Protein AF-A0A662BRR2-F1 (afdb_monomer_lite)

Radius of gyration: 24.01 Å; chains: 1; bounding box: 54×31×77 Å

Structure (mmCIF, N/CA/C/O backbone):
data_AF-A0A662BRR2-F1
#
_entry.id   AF-A0A662BRR2-F1
#
loop_
_atom_site.group_PDB
_atom_site.id
_atom_site.type_symbol
_atom_site.label_atom_id
_atom_site.label_alt_id
_atom_site.label_comp_id
_atom_site.label_asym_id
_atom_site.label_entity_id
_atom_site.label_seq_id
_atom_site.pdbx_PDB_ins_code
_atom_site.Cartn_x
_atom_site.Cartn_y
_atom_site.Cartn_z
_atom_site.occupancy
_atom_site.B_iso_or_equiv
_atom_site.auth_seq_id
_atom_site.auth_comp_id
_atom_site.auth_asym_id
_atom_site.auth_atom_id
_atom_site.pdbx_PDB_model_num
ATOM 1 N N . ALA A 1 1 ? -15.155 -15.316 33.531 1.00 65.75 1 ALA A N 1
ATOM 2 C CA . ALA A 1 1 ? -16.257 -14.515 34.112 1.00 65.75 1 ALA A CA 1
ATOM 3 C C . ALA A 1 1 ? -16.859 -15.120 35.392 1.00 65.75 1 ALA A C 1
ATOM 5 O O . ALA A 1 1 ? -17.245 -14.354 36.262 1.00 65.75 1 ALA A O 1
ATOM 6 N N . TYR A 1 2 ? -16.897 -16.452 35.557 1.00 77.94 2 TYR A N 1
ATOM 7 C CA . TYR A 1 2 ? -17.562 -17.126 36.691 1.00 77.94 2 TYR A CA 1
ATOM 8 C C . TYR A 1 2 ? -17.131 -16.661 38.097 1.00 77.94 2 TYR A C 1
ATOM 10 O O . TYR A 1 2 ? -17.978 -16.423 38.951 1.00 77.94 2 TYR A O 1
ATOM 18 N N . SER A 1 3 ? -15.832 -16.479 38.348 1.00 88.62 3 SER A N 1
ATOM 19 C CA . SER A 1 3 ? -15.329 -16.102 39.679 1.00 88.62 3 SER A CA 1
ATOM 20 C C . SER A 1 3 ? -15.776 -14.702 40.118 1.00 88.62 3 SER A C 1
ATOM 22 O O . SER A 1 3 ? -16.133 -14.498 41.272 1.00 88.62 3 SER A O 1
ATOM 24 N N . LEU A 1 4 ? -15.810 -13.746 39.186 1.00 82.88 4 LEU A N 1
ATOM 25 C CA . LEU A 1 4 ? -16.239 -12.366 39.442 1.00 82.88 4 LEU A CA 1
ATOM 26 C C . LEU A 1 4 ? -17.752 -12.297 39.707 1.00 82.88 4 LEU A C 1
ATOM 28 O O . LEU A 1 4 ? -18.205 -11.576 40.589 1.00 82.88 4 LEU A O 1
ATOM 32 N N . GLN A 1 5 ? -18.519 -13.121 38.990 1.00 86.50 5 GLN A N 1
ATOM 33 C CA . GLN A 1 5 ? -19.963 -13.265 39.161 1.00 86.50 5 GLN A CA 1
ATOM 34 C C . GLN A 1 5 ? -20.321 -13.866 40.531 1.00 86.50 5 GLN A C 1
ATOM 36 O O . GLN A 1 5 ? -21.280 -13.434 41.164 1.00 86.50 5 GLN A O 1
ATOM 41 N N . MET A 1 6 ? -19.511 -14.810 41.026 1.00 90.81 6 MET A N 1
ATOM 42 C CA . MET A 1 6 ? -19.649 -15.379 42.373 1.00 90.81 6 MET A CA 1
ATOM 43 C C . MET A 1 6 ? -19.334 -14.365 43.479 1.00 90.81 6 MET A C 1
ATOM 45 O O . MET A 1 6 ? -20.022 -14.353 44.495 1.00 90.81 6 MET A O 1
ATOM 49 N N . ILE A 1 7 ? -18.336 -13.498 43.282 1.00 89.62 7 ILE A N 1
ATOM 50 C CA . ILE A 1 7 ? -17.996 -12.423 44.228 1.00 89.62 7 ILE A CA 1
ATOM 51 C C . ILE A 1 7 ? -19.104 -11.364 44.271 1.00 89.62 7 ILE A C 1
ATOM 53 O O . ILE A 1 7 ? -19.544 -11.000 45.357 1.00 89.62 7 ILE A O 1
ATOM 57 N N . ALA A 1 8 ? -19.597 -10.919 43.109 1.00 89.62 8 ALA A N 1
ATOM 58 C CA . ALA A 1 8 ? -20.711 -9.972 43.013 1.00 89.62 8 ALA A CA 1
ATOM 59 C C . ALA A 1 8 ? -21.957 -10.506 43.737 1.00 89.62 8 ALA A C 1
ATOM 61 O O . ALA A 1 8 ? -22.539 -9.824 44.576 1.00 89.62 8 ALA A O 1
ATOM 62 N N . LYS A 1 9 ? -22.277 -11.787 43.516 1.00 90.00 9 LYS A N 1
ATOM 63 C CA . LYS A 1 9 ? -23.368 -12.482 44.206 1.00 90.00 9 LYS A CA 1
ATOM 64 C C . LYS A 1 9 ? -23.147 -12.617 45.719 1.00 90.00 9 LYS A C 1
ATOM 66 O O . LYS A 1 9 ? -24.112 -12.555 46.468 1.00 90.00 9 LYS A O 1
ATOM 71 N N . ALA A 1 10 ? -21.911 -12.819 46.176 1.00 93.69 10 ALA A N 1
ATOM 72 C CA . ALA A 1 10 ? -21.590 -12.929 47.602 1.00 93.69 10 ALA A CA 1
ATOM 73 C C . ALA A 1 10 ? -21.641 -11.579 48.339 1.00 93.69 10 ALA A C 1
ATOM 75 O O . ALA A 1 10 ? -21.892 -11.553 49.541 1.00 93.69 10 ALA A O 1
ATOM 76 N N . LEU A 1 11 ? -21.403 -10.477 47.623 1.00 91.75 11 LEU A N 1
ATOM 77 C CA . LEU A 1 11 ? -21.468 -9.110 48.146 1.00 91.75 11 LEU A CA 1
ATOM 78 C C . LEU A 1 11 ? -22.852 -8.460 47.963 1.00 91.75 11 LEU A C 1
ATOM 80 O O . LEU A 1 11 ? -23.029 -7.324 48.385 1.00 91.75 11 LEU A O 1
ATOM 84 N N . ASP A 1 12 ? -23.804 -9.168 47.344 1.00 88.12 12 ASP A N 1
ATOM 85 C CA . ASP A 1 12 ? -25.119 -8.652 46.928 1.00 88.12 12 ASP A CA 1
ATOM 86 C C . ASP A 1 12 ? -25.024 -7.378 46.063 1.00 88.12 12 ASP A C 1
ATOM 88 O O . ASP A 1 12 ? -25.807 -6.438 46.174 1.00 88.12 12 ASP A O 1
ATOM 92 N N . VAL A 1 13 ? -24.009 -7.334 45.197 1.00 84.75 13 VAL A N 1
ATOM 93 C CA . VAL A 1 13 ? -23.739 -6.217 44.285 1.00 84.75 13 VAL A CA 1
ATOM 94 C C . VAL A 1 13 ? -24.046 -6.657 42.858 1.00 84.75 13 VAL A C 1
ATOM 96 O O . VAL A 1 13 ? -23.718 -7.778 42.462 1.00 84.75 13 VAL A O 1
ATOM 99 N N . ASP A 1 14 ? -24.650 -5.773 42.060 1.00 82.50 14 ASP A N 1
ATOM 100 C CA . ASP A 1 14 ? -24.945 -6.064 40.657 1.00 82.50 14 ASP A CA 1
ATOM 101 C C . ASP A 1 14 ? -23.648 -6.345 39.877 1.00 82.50 14 ASP A C 1
ATOM 103 O O . ASP A 1 14 ? -22.698 -5.560 39.881 1.00 82.50 14 ASP A O 1
ATOM 107 N N . PHE A 1 15 ? -23.607 -7.487 39.189 1.00 77.69 15 PHE A N 1
ATOM 108 C CA . PHE A 1 15 ? -22.489 -7.883 38.338 1.00 77.69 15 PHE A CA 1
ATOM 109 C C . PHE A 1 15 ? -22.216 -6.860 37.223 1.00 77.69 15 PHE A C 1
ATOM 111 O O . PHE A 1 15 ? -21.068 -6.724 36.793 1.00 77.69 15 PHE A O 1
ATOM 118 N N . SER A 1 16 ? -23.239 -6.107 36.802 1.00 73.81 16 SER A N 1
ATOM 119 C CA . SER A 1 16 ? -23.126 -5.006 35.837 1.00 73.81 16 SER A CA 1
ATOM 120 C C . SER A 1 16 ? -22.164 -3.897 36.288 1.00 73.81 16 SER A C 1
ATOM 122 O O . SER A 1 16 ? -21.563 -3.242 35.446 1.00 73.81 16 SER A O 1
ATOM 124 N N . LEU A 1 17 ? -21.922 -3.736 37.596 1.00 69.75 17 LEU A N 1
ATOM 125 C CA . LEU A 1 17 ? -20.941 -2.778 38.128 1.00 69.75 17 LEU A CA 1
ATOM 126 C C . LEU A 1 17 ? -19.488 -3.211 37.893 1.00 69.75 17 LEU A C 1
ATOM 128 O O . LEU A 1 17 ? -18.587 -2.373 37.874 1.00 69.75 17 LEU A O 1
ATOM 132 N N . PHE A 1 18 ? -19.246 -4.514 37.731 1.00 71.94 18 PHE A N 1
ATOM 133 C CA . PHE A 1 18 ? -17.912 -5.077 37.498 1.00 71.94 18 PHE A CA 1
ATOM 134 C C . PHE A 1 18 ? -17.647 -5.375 36.026 1.00 71.94 18 PHE A C 1
ATOM 136 O O . PHE A 1 18 ? -16.495 -5.391 35.588 1.00 71.94 18 PHE A O 1
ATOM 143 N N . VAL A 1 19 ? -18.707 -5.603 35.253 1.00 73.38 19 VAL A N 1
ATOM 144 C CA . VAL A 1 19 ? -18.658 -5.535 33.797 1.00 73.38 19 VAL A CA 1
ATOM 145 C C . VAL A 1 19 ? -18.744 -4.063 33.442 1.00 73.38 19 VAL A C 1
ATOM 147 O O . VAL A 1 19 ? -19.800 -3.573 33.067 1.00 73.38 19 VAL A O 1
ATOM 150 N N . GLY A 1 20 ? -17.631 -3.348 33.629 1.00 60.19 20 GLY A N 1
ATOM 151 C CA . GLY A 1 20 ? -17.520 -1.984 33.141 1.00 60.19 20 GLY A CA 1
ATOM 152 C C . GLY A 1 20 ? -17.959 -1.987 31.685 1.00 60.19 20 GLY A C 1
ATOM 153 O O . GLY A 1 20 ? -17.354 -2.680 30.863 1.00 60.19 20 GLY A O 1
ATOM 154 N N . ASP A 1 21 ? -19.057 -1.292 31.399 1.00 63.47 21 ASP A N 1
ATOM 155 C CA . ASP A 1 21 ? -19.458 -1.018 30.034 1.00 63.47 21 ASP A CA 1
ATOM 156 C C . ASP A 1 21 ? -18.247 -0.305 29.441 1.00 63.47 21 ASP A C 1
ATOM 158 O O . ASP A 1 21 ? -17.922 0.806 29.865 1.00 63.47 21 ASP A O 1
ATOM 162 N N . GLU A 1 22 ? -17.484 -0.981 28.572 1.00 60.84 22 GLU A N 1
ATOM 163 C CA . GLU A 1 22 ? -16.486 -0.290 27.764 1.00 60.84 22 GLU A CA 1
ATOM 164 C C . GLU A 1 22 ? -17.250 0.873 27.155 1.00 60.84 22 GLU A C 1
ATOM 166 O O . GLU A 1 22 ? -18.199 0.646 26.387 1.00 60.84 22 GLU A O 1
ATOM 171 N N . SER A 1 23 ? -16.923 2.085 27.610 1.00 66.62 23 SER A N 1
ATOM 172 C CA . SER A 1 23 ? -17.765 3.235 27.349 1.00 66.62 23 SER A CA 1
ATOM 173 C C . SER A 1 23 ? -17.946 3.331 25.839 1.00 66.62 23 SER A C 1
ATOM 175 O O . SER A 1 23 ? -17.054 2.963 25.065 1.00 66.62 23 SER A O 1
ATOM 177 N N . THR A 1 24 ? -19.108 3.778 25.376 1.00 69.62 24 THR A N 1
ATOM 178 C CA . THR A 1 24 ? -19.336 3.991 23.940 1.00 69.62 24 THR A CA 1
ATOM 179 C C . THR A 1 24 ? -18.194 4.792 23.302 1.00 69.62 24 THR A C 1
ATOM 181 O O . THR A 1 24 ? -17.809 4.503 22.171 1.00 69.62 24 THR A O 1
ATOM 184 N N . GLU A 1 25 ? -17.564 5.693 24.065 1.00 70.69 25 GLU A N 1
ATOM 185 C CA . GLU A 1 25 ? -16.354 6.413 23.665 1.00 70.69 25 GLU A CA 1
ATOM 186 C C . GLU A 1 25 ? -15.122 5.520 23.445 1.00 70.69 25 GLU A C 1
ATOM 188 O O . GLU A 1 25 ? -14.361 5.754 22.508 1.00 70.69 25 GLU A O 1
ATOM 193 N N . ASP A 1 26 ? -14.884 4.511 24.283 1.00 76.56 26 ASP A N 1
ATOM 194 C CA . ASP A 1 26 ? -13.727 3.616 24.161 1.00 76.56 26 ASP A CA 1
ATOM 195 C C . ASP A 1 26 ? -13.862 2.681 22.955 1.00 76.56 26 ASP A C 1
ATOM 197 O O . ASP A 1 26 ? -12.891 2.465 22.220 1.00 76.56 26 ASP A O 1
ATOM 201 N N . LYS A 1 27 ? -15.082 2.205 22.681 1.00 77.75 27 LYS A N 1
ATOM 202 C CA . LYS A 1 27 ? -15.390 1.423 21.472 1.00 77.75 27 LYS A CA 1
ATOM 203 C C . LYS A 1 27 ? -15.218 2.263 20.206 1.00 77.75 27 LYS A C 1
ATOM 205 O O . LYS A 1 27 ? -14.607 1.798 19.243 1.00 77.75 27 LYS A O 1
ATOM 210 N N . GLU A 1 28 ? -15.685 3.511 20.215 1.00 77.62 28 GLU A N 1
ATOM 211 C CA . GLU A 1 28 ? -15.537 4.436 19.086 1.00 77.62 28 GLU A CA 1
ATOM 212 C C . GLU A 1 28 ? -14.068 4.824 18.845 1.00 77.62 28 GLU A C 1
ATOM 214 O O . GLU A 1 28 ? -13.590 4.800 17.706 1.00 77.62 28 GLU A O 1
ATOM 219 N N . LYS A 1 29 ? -13.303 5.096 19.912 1.00 81.50 29 LYS A N 1
ATOM 220 C CA . LYS A 1 29 ? -11.853 5.347 19.833 1.00 81.50 29 LYS A CA 1
ATOM 221 C C . LYS A 1 29 ? -11.110 4.145 19.259 1.00 81.50 29 LYS A C 1
ATOM 223 O O . LYS A 1 29 ? -10.238 4.326 18.407 1.00 81.50 29 LYS A O 1
ATOM 228 N N . LYS A 1 30 ? -11.447 2.926 19.688 1.00 85.00 30 LYS A N 1
ATOM 229 C CA . LYS A 1 30 ? -10.850 1.694 19.157 1.00 85.00 30 LYS A CA 1
ATOM 230 C C . LYS A 1 30 ? -11.160 1.526 17.669 1.00 85.00 30 LYS A C 1
ATOM 232 O O . LYS A 1 30 ? -10.225 1.370 16.891 1.00 85.00 30 LYS A O 1
ATOM 237 N N . ALA A 1 31 ? -12.422 1.666 17.266 1.00 83.25 31 ALA A N 1
ATOM 238 C CA . ALA A 1 31 ? -12.825 1.573 15.862 1.00 83.25 31 ALA A CA 1
ATOM 239 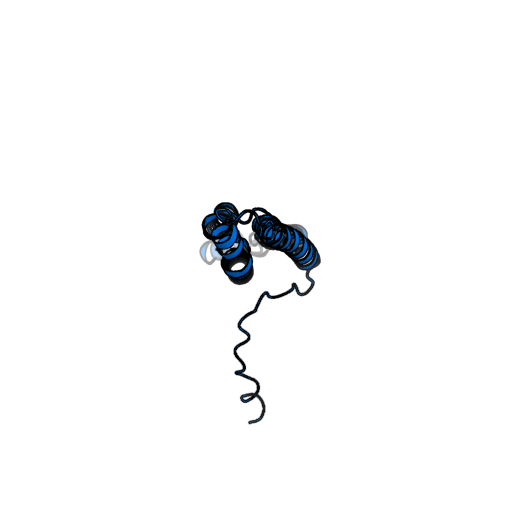C C . ALA A 1 31 ? -12.096 2.605 14.985 1.00 83.25 31 ALA A C 1
ATOM 241 O O . ALA A 1 31 ? -11.545 2.265 13.940 1.00 83.25 31 ALA A O 1
ATOM 242 N N . LYS A 1 32 ? -11.998 3.858 15.445 1.00 86.75 32 LYS A N 1
ATOM 243 C CA . LYS A 1 32 ? -11.254 4.911 14.743 1.00 86.75 32 LYS A CA 1
ATOM 244 C C . LYS A 1 32 ? -9.766 4.580 14.617 1.00 86.75 32 LYS A C 1
ATOM 246 O O . LYS A 1 32 ? -9.182 4.783 13.554 1.00 86.75 32 LYS A O 1
ATOM 251 N N . ASN A 1 33 ? -9.150 4.064 15.678 1.00 88.44 33 ASN A N 1
ATOM 252 C CA . ASN A 1 33 ? -7.748 3.649 15.658 1.00 88.44 33 ASN A CA 1
ATOM 253 C C . ASN A 1 33 ? -7.516 2.487 14.688 1.00 88.44 33 ASN A C 1
ATOM 255 O O . ASN A 1 33 ? -6.538 2.505 13.942 1.00 88.44 33 ASN A O 1
ATOM 259 N N . ASP A 1 34 ? -8.419 1.513 14.659 1.00 91.06 34 ASP A N 1
ATOM 260 C CA . ASP A 1 34 ? -8.366 0.377 13.743 1.00 91.06 34 ASP A CA 1
ATOM 261 C C . ASP A 1 34 ? -8.443 0.857 12.287 1.00 91.06 34 ASP A C 1
ATOM 263 O O . ASP A 1 34 ? -7.568 0.522 11.486 1.00 91.06 34 ASP A O 1
ATOM 267 N N . THR A 1 35 ? -9.377 1.759 11.964 1.00 91.69 35 THR A N 1
ATOM 268 C CA . THR A 1 35 ? -9.467 2.412 10.647 1.00 91.69 35 THR A CA 1
ATOM 269 C C . THR A 1 35 ? -8.181 3.161 10.275 1.00 91.69 35 THR A C 1
ATOM 271 O O . THR A 1 35 ? -7.728 3.084 9.129 1.00 91.69 35 THR A O 1
ATOM 274 N N . LEU A 1 36 ? -7.542 3.851 11.226 1.00 93.31 36 LEU A N 1
ATOM 275 C CA . LEU A 1 36 ? -6.255 4.511 10.988 1.00 93.31 36 LEU A CA 1
ATOM 276 C C . LEU A 1 36 ? -5.145 3.502 10.671 1.00 93.31 36 LEU A C 1
ATOM 278 O O . LEU A 1 36 ? -4.360 3.746 9.757 1.00 93.31 36 LEU A O 1
ATOM 282 N N . PHE A 1 37 ? -5.085 2.360 11.363 1.00 93.56 37 PHE A N 1
ATOM 283 C CA . PHE A 1 37 ? -4.112 1.307 11.053 1.00 93.56 37 PHE A CA 1
ATOM 284 C C . PHE A 1 37 ? -4.368 0.668 9.687 1.00 93.56 37 PHE A C 1
ATOM 286 O O . PHE A 1 37 ? -3.411 0.426 8.950 1.00 93.56 37 PHE A O 1
ATOM 293 N N . LEU A 1 38 ? -5.631 0.456 9.307 1.00 93.38 38 LEU A N 1
ATOM 294 C CA . LEU A 1 38 ? -5.991 -0.003 7.962 1.00 93.38 38 LEU A CA 1
ATOM 295 C C . LEU A 1 38 ? -5.526 0.997 6.893 1.00 93.38 38 LEU A C 1
ATOM 297 O O . LEU A 1 38 ? -4.951 0.597 5.880 1.00 93.38 38 LEU A O 1
ATOM 301 N N . GLY A 1 39 ? -5.719 2.298 7.130 1.00 92.62 39 GLY A N 1
ATOM 302 C CA . GLY A 1 39 ? -5.207 3.362 6.266 1.00 92.62 39 GLY A CA 1
ATOM 303 C C . GLY A 1 39 ? -3.677 3.387 6.205 1.00 92.62 39 GLY A C 1
ATOM 304 O O . GLY A 1 39 ? -3.106 3.512 5.126 1.00 92.62 39 GLY A O 1
ATOM 305 N N . LEU A 1 40 ? -2.999 3.194 7.338 1.00 93.94 40 LEU A N 1
ATOM 306 C CA . LEU A 1 40 ? -1.537 3.187 7.425 1.00 93.94 40 LEU A CA 1
ATOM 307 C C . LEU A 1 40 ? -0.914 2.032 6.628 1.00 93.94 40 LEU A C 1
ATOM 309 O O . LEU A 1 40 ? 0.136 2.209 6.010 1.00 93.94 40 LEU A O 1
ATOM 313 N N . VAL A 1 41 ? -1.571 0.867 6.593 1.00 94.62 41 VAL A N 1
ATOM 314 C CA . VAL A 1 41 ? -1.164 -0.247 5.724 1.00 94.62 41 VAL A CA 1
ATOM 315 C C . VAL A 1 41 ? -1.201 0.181 4.256 1.00 94.62 41 VAL A C 1
ATOM 317 O O . VAL A 1 41 ? -0.226 -0.052 3.548 1.00 94.62 41 VAL A O 1
ATOM 320 N N . HIS A 1 42 ? -2.248 0.873 3.798 1.00 93.31 42 HIS A N 1
ATOM 321 C CA . HIS A 1 42 ? -2.291 1.412 2.429 1.00 93.31 42 HIS A CA 1
ATOM 322 C C . HIS A 1 42 ? -1.210 2.456 2.183 1.00 93.31 42 HIS A C 1
ATOM 324 O O . HIS A 1 42 ? -0.481 2.345 1.199 1.00 93.31 42 HIS A O 1
ATOM 330 N N . LEU A 1 43 ? -1.023 3.385 3.120 1.00 93.56 43 LEU A N 1
ATOM 331 C CA . LEU A 1 43 ? -0.006 4.429 3.021 1.00 93.56 43 LEU A CA 1
ATOM 332 C C . LEU A 1 43 ? 1.407 3.846 2.940 1.00 93.56 43 LEU A C 1
ATOM 334 O O . LEU A 1 43 ? 2.253 4.381 2.229 1.00 93.56 43 LEU A O 1
ATOM 338 N N . SER A 1 44 ? 1.668 2.714 3.601 1.00 92.50 44 SER A N 1
ATOM 339 C CA . SER A 1 44 ? 2.957 2.019 3.503 1.00 92.50 44 SER A CA 1
ATOM 340 C C . SER A 1 44 ? 3.296 1.572 2.074 1.00 92.50 44 SER A C 1
ATOM 342 O O . SER A 1 44 ? 4.473 1.487 1.722 1.00 92.50 44 SER A O 1
ATOM 344 N N . GLY A 1 45 ? 2.281 1.400 1.217 1.00 86.44 45 GLY A N 1
ATOM 345 C CA . GLY A 1 45 ? 2.422 1.172 -0.220 1.00 86.44 45 GLY A CA 1
ATOM 346 C C . GLY A 1 45 ? 3.185 2.281 -0.953 1.00 86.44 45 GLY A C 1
ATOM 347 O O . GLY A 1 45 ? 3.770 2.020 -2.001 1.00 86.44 45 GLY A O 1
ATOM 348 N N . LEU A 1 46 ? 3.240 3.491 -0.380 1.00 88.25 46 LEU A N 1
ATOM 349 C CA . LEU A 1 46 ? 3.962 4.648 -0.919 1.00 88.25 46 LEU A CA 1
ATOM 350 C C . LEU A 1 46 ? 5.453 4.370 -1.099 1.00 88.25 46 LEU A C 1
ATOM 352 O O . LEU A 1 46 ? 6.051 4.783 -2.088 1.00 88.25 46 LEU A O 1
ATOM 356 N N . PHE A 1 47 ? 6.055 3.680 -0.1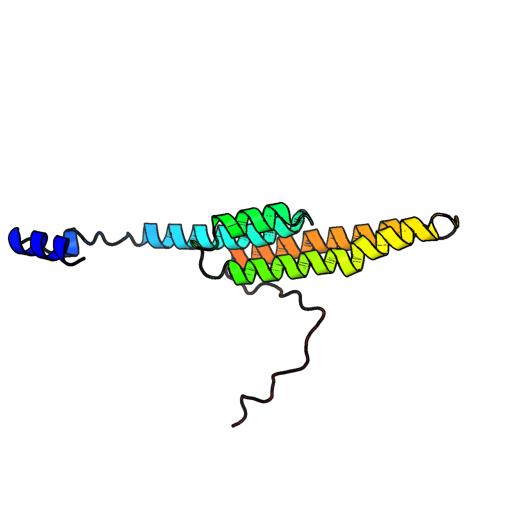33 1.00 80.38 47 PHE A N 1
ATOM 357 C CA . PHE A 1 47 ? 7.502 3.540 -0.086 1.00 80.38 47 PHE A CA 1
ATOM 358 C C . PHE A 1 47 ? 8.036 2.565 -1.135 1.00 80.38 47 PHE A C 1
ATOM 360 O O . PHE A 1 47 ? 9.248 2.436 -1.235 1.00 80.38 47 PHE A O 1
ATOM 367 N N . LEU A 1 48 ? 7.178 1.841 -1.873 1.00 74.88 48 LEU A N 1
ATOM 368 C CA . LEU A 1 48 ? 7.532 0.687 -2.726 1.00 74.88 48 LEU A CA 1
ATOM 369 C C . LEU A 1 48 ? 8.367 -0.400 -2.019 1.00 74.88 48 LEU A C 1
ATOM 371 O O . LEU A 1 48 ? 8.666 -1.439 -2.597 1.00 74.88 48 LEU A O 1
ATOM 375 N N . LEU A 1 49 ? 8.702 -0.195 -0.751 1.00 85.06 49 LEU A N 1
ATOM 376 C CA . LEU A 1 49 ? 9.384 -1.109 0.132 1.00 85.06 49 LEU A CA 1
ATOM 377 C C . LEU A 1 49 ? 8.337 -1.964 0.831 1.00 85.06 49 LEU A C 1
ATOM 379 O O . LEU A 1 49 ? 7.365 -1.457 1.388 1.00 85.06 49 LEU A O 1
ATOM 383 N N . PHE A 1 50 ? 8.589 -3.265 0.875 1.00 89.88 50 PHE A N 1
ATOM 384 C CA . PHE A 1 50 ? 7.719 -4.210 1.567 1.00 89.88 50 PHE A CA 1
ATOM 385 C C . PHE A 1 50 ? 7.837 -4.104 3.097 1.00 89.88 50 PHE A C 1
ATOM 387 O O . PHE A 1 50 ? 6.877 -4.363 3.819 1.00 89.88 50 PHE A O 1
ATOM 394 N N . ILE A 1 51 ? 9.007 -3.696 3.604 1.00 92.81 51 ILE A N 1
ATOM 395 C CA . ILE A 1 51 ? 9.338 -3.659 5.039 1.00 92.81 51 ILE A CA 1
ATOM 396 C C . ILE A 1 51 ? 8.282 -2.925 5.891 1.00 92.81 51 ILE A C 1
ATOM 398 O O . ILE A 1 51 ? 7.780 -3.541 6.834 1.00 92.81 51 ILE A O 1
ATOM 402 N N . PRO A 1 52 ? 7.897 -1.661 5.605 1.00 91.56 52 PRO A N 1
ATOM 403 C CA . PRO A 1 52 ? 6.908 -0.959 6.427 1.00 91.56 52 PRO A CA 1
ATOM 404 C C . PRO A 1 52 ? 5.542 -1.659 6.422 1.00 91.56 52 PRO A C 1
ATOM 406 O O . PRO A 1 52 ? 4.896 -1.751 7.465 1.00 91.56 52 PRO A O 1
ATOM 409 N N . THR A 1 53 ? 5.128 -2.218 5.285 1.00 93.50 53 THR A N 1
ATOM 410 C CA . THR A 1 53 ? 3.869 -2.961 5.140 1.00 93.50 53 THR A CA 1
ATOM 411 C C . THR A 1 53 ? 3.853 -4.217 6.014 1.00 93.50 53 THR A C 1
ATOM 413 O O . THR A 1 53 ? 2.897 -4.447 6.759 1.00 93.50 53 THR A O 1
ATOM 416 N N . PHE A 1 54 ? 4.939 -4.997 5.994 1.00 94.31 54 PHE A N 1
ATOM 417 C CA . PHE A 1 54 ? 5.098 -6.172 6.854 1.00 94.31 54 PHE A CA 1
ATOM 418 C C . PHE A 1 54 ? 5.159 -5.808 8.339 1.00 94.31 54 PHE A C 1
ATOM 420 O O . PHE A 1 54 ? 4.560 -6.508 9.153 1.00 94.31 54 PHE A O 1
ATOM 427 N N . LEU A 1 55 ? 5.837 -4.716 8.703 1.00 94.44 55 LEU A N 1
ATOM 428 C CA . LEU A 1 55 ? 5.962 -4.282 10.096 1.00 94.44 55 LEU A CA 1
ATOM 429 C C . LEU A 1 55 ? 4.600 -3.895 10.695 1.00 94.44 55 LEU A C 1
ATOM 431 O O . LEU A 1 55 ? 4.259 -4.320 11.803 1.00 94.44 55 LEU A O 1
ATOM 435 N N . ILE A 1 56 ? 3.793 -3.132 9.952 1.00 93.56 56 ILE A N 1
ATOM 436 C CA . ILE A 1 56 ? 2.447 -2.741 10.391 1.00 93.56 56 ILE A CA 1
ATOM 437 C C . ILE A 1 56 ? 1.554 -3.978 10.512 1.00 93.56 56 ILE A C 1
ATOM 439 O O . ILE A 1 56 ? 0.912 -4.171 11.543 1.00 93.56 56 ILE A O 1
ATOM 443 N N . TRP A 1 57 ? 1.551 -4.858 9.507 1.00 95.38 57 TRP A N 1
ATOM 444 C CA . TRP A 1 57 ? 0.766 -6.090 9.568 1.00 95.38 57 TRP A CA 1
ATOM 445 C C . TRP A 1 57 ? 1.186 -6.976 10.744 1.00 95.38 57 TRP A C 1
ATOM 447 O O . TRP A 1 57 ? 0.338 -7.370 11.536 1.00 95.38 57 TRP A O 1
ATOM 457 N N . HIS A 1 58 ? 2.481 -7.226 10.940 1.00 94.44 58 HIS A N 1
ATOM 458 C CA . HIS A 1 58 ? 2.966 -8.082 12.024 1.00 94.44 58 HIS A CA 1
ATOM 459 C C . HIS A 1 58 ? 2.569 -7.561 13.414 1.00 94.44 58 HIS A C 1
ATOM 461 O O . HIS A 1 58 ? 2.230 -8.342 14.300 1.00 94.44 58 HIS A O 1
ATOM 467 N N . THR A 1 59 ? 2.583 -6.241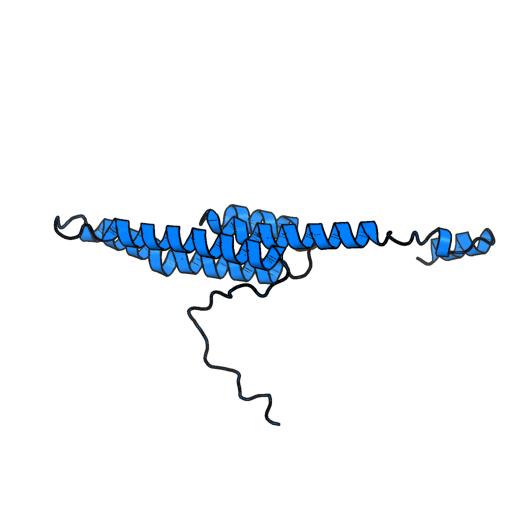 13.617 1.00 94.00 59 THR A N 1
ATOM 468 C CA . THR A 1 59 ? 2.243 -5.622 14.910 1.00 94.00 59 THR A CA 1
ATOM 469 C C . THR A 1 59 ? 0.738 -5.528 15.179 1.00 94.00 59 THR A C 1
ATOM 471 O O . THR A 1 59 ? 0.332 -5.373 16.337 1.00 94.00 59 THR A O 1
ATOM 474 N N . LYS A 1 60 ? -0.097 -5.606 14.135 1.00 93.56 60 LYS A N 1
ATOM 475 C CA . LYS A 1 60 ? -1.545 -5.351 14.212 1.00 93.56 60 LYS A CA 1
ATOM 476 C C . LYS A 1 60 ? -2.431 -6.502 13.733 1.00 93.56 60 LYS A C 1
ATOM 478 O O . LYS A 1 60 ? -3.638 -6.421 13.938 1.00 93.56 60 LYS A O 1
ATOM 483 N N . LYS A 1 61 ? -1.860 -7.581 13.187 1.00 90.06 61 LYS A N 1
ATOM 484 C CA . LYS A 1 61 ? -2.575 -8.749 12.634 1.00 90.06 61 LYS A CA 1
ATOM 485 C C . LYS A 1 61 ? -3.615 -9.364 13.575 1.00 90.06 61 LYS A C 1
ATOM 487 O O . LYS A 1 61 ? -4.652 -9.797 13.096 1.00 90.06 61 LYS A O 1
ATOM 492 N N . ASP A 1 62 ? -3.347 -9.364 14.881 1.00 92.19 62 ASP A N 1
ATOM 493 C CA . ASP A 1 62 ? -4.219 -9.977 15.894 1.00 92.19 62 ASP A CA 1
ATOM 494 C C . ASP A 1 62 ? -5.119 -8.941 16.596 1.00 92.19 62 ASP A C 1
ATOM 496 O O . ASP A 1 62 ? -5.911 -9.291 17.465 1.00 92.19 62 ASP A O 1
ATOM 500 N N . LYS A 1 63 ? -4.958 -7.649 16.272 1.00 89.19 63 LYS A N 1
ATOM 501 C CA . LYS A 1 63 ? -5.603 -6.523 16.973 1.00 89.19 63 LYS A CA 1
ATOM 502 C C . LYS A 1 63 ? -6.629 -5.789 16.118 1.00 89.19 63 LYS A C 1
ATOM 504 O O . LYS A 1 63 ? -7.578 -5.256 16.674 1.00 89.19 63 LYS A O 1
ATOM 509 N N . VAL A 1 64 ? -6.405 -5.740 14.806 1.00 90.88 64 VAL A N 1
ATOM 510 C CA . VAL A 1 64 ? -7.221 -4.989 13.849 1.00 90.88 64 VAL A CA 1
ATOM 511 C C . VAL A 1 64 ? -7.923 -5.980 12.932 1.00 90.88 64 VAL A C 1
ATOM 513 O O . VAL A 1 64 ? -7.273 -6.719 12.189 1.00 90.88 64 VAL A O 1
ATOM 516 N N . GLU A 1 65 ? -9.248 -5.997 12.976 1.00 89.50 65 GLU A N 1
ATOM 517 C CA . GLU A 1 65 ? -10.052 -6.847 12.102 1.00 89.50 65 GLU A CA 1
ATOM 518 C C . GLU A 1 65 ? -9.878 -6.441 10.627 1.00 89.50 65 GLU A C 1
ATOM 520 O O . GLU A 1 65 ? -9.703 -5.269 10.299 1.00 89.50 65 GLU A O 1
ATOM 525 N N . GLY A 1 66 ? -9.850 -7.418 9.716 1.00 87.62 66 GLY A N 1
ATOM 526 C CA . GLY A 1 66 ? -9.719 -7.163 8.274 1.00 87.62 66 GLY A CA 1
ATOM 527 C C . GLY A 1 66 ? -8.334 -6.693 7.802 1.00 87.62 66 GLY A C 1
ATOM 528 O O . GLY A 1 66 ? -8.090 -6.621 6.597 1.00 87.62 66 GLY A O 1
ATOM 529 N N . ILE A 1 67 ? -7.369 -6.450 8.700 1.00 92.88 67 ILE A N 1
ATOM 530 C CA . ILE A 1 67 ? -6.033 -5.955 8.316 1.00 92.88 67 ILE A CA 1
ATOM 531 C C . ILE A 1 67 ? -5.286 -6.899 7.371 1.00 92.88 67 ILE A C 1
ATOM 533 O O . ILE A 1 67 ? -4.489 -6.454 6.547 1.00 92.88 67 ILE A O 1
ATOM 537 N N . ARG A 1 68 ? -5.556 -8.207 7.453 1.00 93.62 68 ARG A N 1
ATOM 538 C CA . ARG A 1 68 ? -4.970 -9.212 6.560 1.00 93.62 68 ARG A CA 1
ATOM 539 C C . ARG A 1 68 ? -5.365 -8.982 5.101 1.00 93.62 68 ARG A C 1
ATOM 541 O O . ARG A 1 68 ? -4.521 -9.146 4.223 1.00 93.62 68 ARG A O 1
ATOM 548 N N . ASP A 1 69 ? -6.606 -8.587 4.841 1.00 92.25 69 ASP A N 1
ATOM 549 C CA . ASP A 1 69 ? -7.091 -8.352 3.480 1.00 92.25 69 ASP A CA 1
ATOM 550 C C . ASP A 1 69 ? -6.476 -7.083 2.893 1.00 92.25 69 ASP A C 1
ATOM 552 O O . ASP A 1 69 ? -5.967 -7.105 1.771 1.00 92.25 69 ASP A O 1
ATOM 556 N N . HIS A 1 70 ? -6.410 -6.016 3.694 1.00 93.44 70 HIS A N 1
ATOM 557 C CA . HIS A 1 70 ? -5.722 -4.778 3.326 1.00 93.44 70 HIS A CA 1
ATOM 558 C C . HIS A 1 70 ? -4.232 -5.023 3.060 1.00 93.44 70 HIS A C 1
ATOM 560 O O . HIS A 1 70 ? -3.700 -4.573 2.047 1.00 93.44 70 HIS A O 1
ATOM 566 N N . PHE A 1 71 ? -3.566 -5.791 3.924 1.00 94.50 71 PHE A N 1
ATOM 567 C CA . PHE A 1 71 ? -2.169 -6.183 3.753 1.00 94.50 71 PHE A CA 1
ATOM 568 C C . PHE A 1 71 ? -1.944 -6.943 2.441 1.00 94.50 71 PHE A C 1
ATOM 570 O O . PHE A 1 71 ? -1.098 -6.550 1.638 1.00 94.50 71 PHE A O 1
ATOM 577 N N . ASN A 1 72 ? -2.724 -8.000 2.191 1.00 92.44 72 ASN A N 1
ATOM 578 C CA . ASN A 1 72 ? -2.602 -8.805 0.976 1.00 92.44 72 ASN A CA 1
ATOM 579 C C . ASN A 1 72 ? -2.765 -7.954 -0.287 1.00 92.44 72 ASN A C 1
ATOM 581 O O . ASN A 1 72 ? -2.094 -8.187 -1.292 1.00 92.44 72 ASN A O 1
ATOM 585 N N . GLU A 1 73 ? -3.656 -6.970 -0.246 1.00 92.00 73 GLU A N 1
ATOM 586 C CA . GLU A 1 73 ? -3.890 -6.079 -1.369 1.00 92.00 73 GLU A CA 1
ATOM 587 C C . GLU A 1 73 ? -2.732 -5.113 -1.615 1.00 92.00 73 GLU A C 1
ATOM 589 O O . GLU A 1 73 ? -2.293 -4.974 -2.758 1.00 92.00 73 GLU A O 1
ATOM 594 N N . VAL A 1 74 ? -2.186 -4.505 -0.560 1.00 93.06 74 VAL A N 1
ATOM 595 C CA . VAL A 1 74 ? -1.018 -3.620 -0.676 1.00 93.06 74 VAL A CA 1
ATOM 596 C C . VAL A 1 74 ? 0.194 -4.388 -1.195 1.00 93.06 74 VAL A C 1
ATOM 598 O O . VAL A 1 74 ? 0.885 -3.894 -2.084 1.00 93.06 74 VAL A O 1
ATOM 601 N N . ILE A 1 75 ? 0.410 -5.624 -0.736 1.00 94.00 75 ILE A N 1
ATOM 602 C CA . ILE A 1 75 ? 1.485 -6.485 -1.247 1.00 94.00 75 ILE A CA 1
ATOM 603 C C . ILE A 1 75 ? 1.289 -6.791 -2.734 1.00 94.00 75 ILE A C 1
ATOM 605 O O . ILE A 1 75 ? 2.235 -6.669 -3.511 1.00 94.00 75 ILE A O 1
ATOM 609 N N . ARG A 1 76 ? 0.073 -7.152 -3.166 1.00 91.44 76 ARG A N 1
ATOM 610 C CA . ARG A 1 76 ? -0.224 -7.378 -4.593 1.00 91.44 76 ARG A CA 1
ATOM 611 C C . ARG A 1 76 ? 0.033 -6.125 -5.419 1.00 91.44 76 ARG A C 1
ATOM 613 O O . ARG A 1 76 ? 0.626 -6.219 -6.492 1.00 91.44 76 ARG A O 1
ATOM 620 N N . PHE A 1 77 ? -0.374 -4.962 -4.922 1.00 91.31 77 PHE A N 1
ATOM 621 C CA . PHE A 1 77 ? -0.123 -3.686 -5.578 1.00 91.31 77 PHE A CA 1
ATOM 622 C C . PHE A 1 77 ? 1.378 -3.400 -5.712 1.00 91.31 77 PHE A C 1
ATOM 624 O O . PHE A 1 77 ? 1.853 -3.195 -6.827 1.00 91.31 77 PHE A O 1
ATOM 631 N N . GLN A 1 78 ? 2.136 -3.474 -4.613 1.00 92.81 78 GLN A N 1
ATOM 632 C CA . GLN A 1 78 ? 3.589 -3.280 -4.607 1.00 92.81 78 GLN A CA 1
ATOM 633 C C . GLN A 1 78 ? 4.284 -4.252 -5.568 1.00 92.81 78 GLN A C 1
ATOM 635 O O . GLN A 1 78 ? 5.051 -3.815 -6.422 1.00 92.81 78 GLN A O 1
ATOM 640 N N . LEU A 1 79 ? 3.967 -5.550 -5.497 1.00 92.81 79 LEU A N 1
ATOM 641 C CA . LEU A 1 79 ? 4.497 -6.561 -6.419 1.00 92.81 79 LEU A CA 1
ATOM 642 C C . LEU A 1 79 ? 4.183 -6.221 -7.871 1.00 92.81 79 LEU A C 1
ATOM 644 O O . LEU A 1 79 ? 5.033 -6.397 -8.737 1.00 92.81 79 LEU A O 1
ATOM 648 N N . THR A 1 80 ? 2.988 -5.706 -8.148 1.00 91.31 80 THR A N 1
ATOM 649 C CA . THR A 1 80 ? 2.627 -5.350 -9.515 1.00 91.31 80 THR A CA 1
ATOM 650 C C . THR A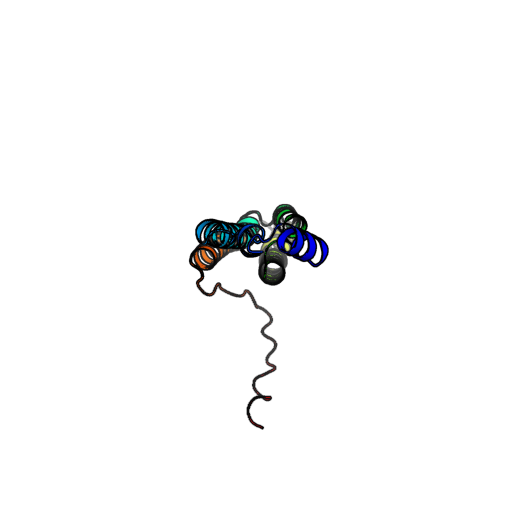 1 80 ? 3.411 -4.143 -10.011 1.00 91.31 80 THR A C 1
ATOM 652 O O . THR A 1 80 ? 3.899 -4.173 -11.138 1.00 91.31 80 THR A O 1
ATOM 655 N N . ILE A 1 81 ? 3.605 -3.112 -9.181 1.00 91.38 81 ILE A N 1
ATOM 656 C CA . ILE A 1 81 ? 4.457 -1.978 -9.558 1.00 91.38 81 ILE A CA 1
ATOM 657 C C . ILE A 1 81 ? 5.894 -2.448 -9.820 1.00 91.38 81 ILE A C 1
ATOM 659 O O . ILE A 1 81 ? 6.488 -2.074 -10.832 1.00 91.38 81 ILE A O 1
ATOM 663 N N . TRP A 1 82 ? 6.424 -3.334 -8.975 1.00 92.94 82 TRP A N 1
ATOM 664 C CA . TRP A 1 82 ? 7.748 -3.922 -9.170 1.00 92.94 82 TRP A CA 1
ATOM 665 C C . TRP A 1 82 ? 7.860 -4.720 -10.471 1.00 92.94 82 TRP A C 1
ATOM 667 O O . TRP A 1 82 ? 8.763 -4.464 -11.264 1.00 92.94 82 TRP A O 1
ATOM 677 N N . LEU A 1 83 ? 6.945 -5.660 -10.712 1.00 92.88 83 LEU A N 1
ATOM 678 C CA . LEU A 1 83 ? 7.009 -6.575 -11.853 1.00 92.88 83 LEU A CA 1
ATOM 679 C C . LEU A 1 83 ? 6.689 -5.900 -13.191 1.00 92.88 83 LEU A C 1
ATOM 681 O O . LEU A 1 83 ? 7.260 -6.287 -14.205 1.00 92.88 83 LEU A O 1
ATOM 685 N N . VAL A 1 84 ? 5.783 -4.920 -13.211 1.00 91.50 84 VAL A N 1
ATOM 686 C CA . VAL A 1 84 ? 5.313 -4.284 -14.455 1.00 91.50 84 VAL A CA 1
ATOM 687 C C . VAL A 1 84 ? 6.118 -3.036 -14.798 1.00 91.50 84 VAL A C 1
ATOM 689 O O . VAL A 1 84 ? 6.353 -2.781 -15.977 1.00 91.50 84 VAL A O 1
ATOM 692 N N . PHE A 1 85 ? 6.558 -2.265 -13.799 1.00 91.38 85 PHE A N 1
ATOM 693 C CA . PHE A 1 85 ? 7.218 -0.983 -14.045 1.00 91.38 85 PHE A CA 1
ATOM 694 C C . PHE A 1 85 ? 8.695 -0.981 -13.654 1.00 91.38 85 PHE A C 1
ATOM 696 O O . PHE A 1 85 ? 9.554 -0.675 -14.479 1.00 91.38 85 PHE A O 1
ATOM 703 N N . ILE A 1 86 ? 9.018 -1.337 -12.410 1.00 91.31 86 ILE A N 1
ATOM 704 C CA . ILE A 1 86 ? 10.376 -1.126 -11.890 1.00 91.31 86 ILE A CA 1
ATOM 705 C C . ILE A 1 86 ? 11.382 -2.101 -12.513 1.00 91.31 86 ILE A C 1
ATOM 707 O O . ILE A 1 86 ? 12.391 -1.658 -13.057 1.00 91.31 86 ILE A O 1
ATOM 711 N N . LEU A 1 87 ? 11.115 -3.413 -12.489 1.00 92.50 87 LEU A N 1
ATOM 712 C CA . LEU A 1 87 ? 12.034 -4.415 -13.043 1.00 92.50 87 LEU A CA 1
ATOM 713 C C . LEU A 1 87 ? 12.184 -4.307 -14.568 1.00 92.50 87 LEU A C 1
ATOM 715 O O . LEU A 1 87 ? 13.326 -4.314 -15.029 1.00 92.50 87 LEU A O 1
ATOM 719 N N . PRO A 1 88 ? 11.110 -4.147 -15.370 1.00 90.19 88 PRO A N 1
ATOM 720 C CA . PRO A 1 88 ? 11.261 -3.945 -16.809 1.00 90.19 88 PRO A CA 1
ATOM 721 C C . PRO A 1 88 ? 11.968 -2.631 -17.138 1.00 90.19 88 PRO A C 1
ATOM 723 O O . PRO A 1 88 ? 12.821 -2.611 -18.018 1.00 90.19 88 PRO A O 1
ATOM 726 N N . GLY A 1 89 ? 11.677 -1.548 -16.407 1.00 88.88 89 GLY A N 1
ATOM 727 C C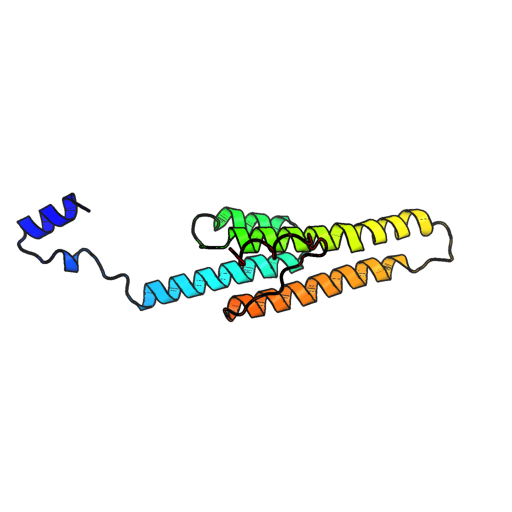A . GLY A 1 89 ? 12.366 -0.268 -16.574 1.00 88.88 89 GLY A CA 1
ATOM 728 C C . GLY A 1 89 ? 13.866 -0.373 -16.291 1.00 88.88 89 GLY A C 1
ATOM 729 O O . GLY A 1 89 ? 14.674 0.117 -17.079 1.00 88.88 89 GLY A O 1
ATOM 730 N N . LEU A 1 90 ? 14.248 -1.081 -15.222 1.00 89.31 90 LEU A N 1
ATOM 731 C CA . LEU A 1 90 ? 15.645 -1.384 -14.894 1.00 89.31 90 LEU A CA 1
ATOM 732 C C . LEU A 1 90 ? 16.308 -2.281 -15.942 1.00 89.31 90 LEU A C 1
ATOM 734 O O . LEU A 1 90 ? 17.443 -2.020 -16.325 1.00 89.31 90 LEU A O 1
ATOM 738 N N . ALA A 1 91 ? 15.614 -3.310 -16.432 1.00 88.56 91 ALA A N 1
ATOM 739 C CA . ALA A 1 91 ? 16.134 -4.195 -17.469 1.00 88.56 91 ALA A CA 1
ATOM 740 C C . ALA A 1 91 ? 16.362 -3.437 -18.784 1.00 88.56 91 ALA A C 1
ATOM 742 O O . ALA A 1 91 ? 17.436 -3.534 -19.369 1.00 88.56 91 ALA A O 1
ATOM 743 N N . VAL A 1 92 ? 15.393 -2.626 -19.220 1.00 85.81 92 VAL A N 1
ATOM 744 C CA . VAL A 1 92 ? 15.533 -1.753 -20.394 1.00 85.81 92 VAL A CA 1
ATOM 745 C C . VAL A 1 92 ? 16.698 -0.791 -20.192 1.00 85.81 92 VAL A C 1
ATOM 747 O O . VAL A 1 92 ? 17.522 -0.656 -21.088 1.00 85.81 92 VAL A O 1
ATOM 750 N N . HIS A 1 93 ? 16.824 -0.175 -19.014 1.00 83.50 93 HIS A N 1
ATOM 751 C CA . HIS A 1 93 ? 17.968 0.682 -18.716 1.00 83.50 93 HIS A CA 1
ATOM 752 C C . HIS A 1 93 ? 19.288 -0.083 -18.851 1.00 83.50 93 HIS A C 1
ATOM 754 O O . HIS A 1 93 ? 20.152 0.321 -19.614 1.00 83.50 93 HIS A O 1
ATOM 760 N N . TYR A 1 94 ? 19.433 -1.217 -18.172 1.00 83.81 94 TYR A N 1
ATOM 761 C CA . TYR A 1 94 ? 20.684 -1.968 -18.133 1.00 83.81 94 TYR A CA 1
ATOM 762 C C . TYR A 1 94 ? 21.080 -2.555 -19.498 1.00 83.81 94 TYR A C 1
ATOM 764 O O . TYR A 1 94 ? 22.224 -2.410 -19.919 1.00 83.81 94 TYR A O 1
ATOM 772 N N . PHE A 1 95 ? 20.142 -3.187 -20.212 1.00 83.50 95 PHE A N 1
ATOM 773 C CA . PHE A 1 95 ? 20.428 -3.866 -21.479 1.00 83.50 95 PHE A CA 1
ATOM 774 C C . PHE A 1 95 ? 20.469 -2.918 -22.684 1.00 83.50 95 PHE A C 1
ATOM 776 O O . PHE A 1 95 ? 21.255 -3.143 -23.602 1.00 83.50 95 PHE A O 1
ATOM 783 N N . LEU A 1 96 ? 19.635 -1.870 -22.713 1.00 74.44 96 LEU A N 1
ATOM 784 C CA . LEU A 1 96 ? 19.492 -0.997 -23.886 1.00 74.44 96 LEU A CA 1
ATOM 785 C C . LEU A 1 96 ? 20.235 0.337 -23.751 1.00 74.44 96 LEU A C 1
ATOM 787 O O . LEU A 1 96 ? 20.482 0.961 -24.779 1.00 74.44 96 LEU A O 1
ATOM 791 N N . SER A 1 97 ? 20.683 0.744 -22.553 1.00 63.84 97 SER A N 1
ATOM 792 C CA . SER A 1 97 ? 21.535 1.940 -22.380 1.00 63.84 97 SER A CA 1
ATOM 793 C C . SER A 1 97 ? 22.890 1.826 -23.086 1.00 63.84 97 SER A C 1
ATOM 795 O O . SER A 1 97 ? 23.565 2.839 -23.257 1.00 63.84 97 SER A O 1
ATOM 797 N N . MET A 1 98 ? 23.298 0.627 -23.512 1.00 60.16 98 MET A N 1
ATOM 798 C CA . MET A 1 98 ? 24.509 0.435 -24.315 1.00 60.16 98 MET A CA 1
ATOM 799 C C . MET A 1 98 ? 24.341 0.945 -25.760 1.00 60.16 98 MET A C 1
ATOM 801 O O . MET A 1 98 ? 25.326 1.280 -26.412 1.00 60.16 98 MET A O 1
ATOM 805 N N . ASN A 1 99 ? 23.098 1.077 -26.240 1.00 61.00 99 ASN A N 1
ATOM 806 C CA . ASN A 1 99 ? 22.759 1.738 -27.495 1.00 61.00 99 ASN A CA 1
ATOM 807 C C . ASN A 1 99 ? 22.199 3.134 -27.180 1.00 61.00 99 ASN A C 1
ATOM 809 O O . ASN A 1 99 ? 21.080 3.261 -26.690 1.00 61.00 99 ASN A O 1
ATOM 813 N N . TYR A 1 100 ? 22.959 4.185 -27.510 1.00 58.03 100 TYR A N 1
ATOM 814 C CA . TYR A 1 100 ? 22.693 5.623 -27.276 1.00 58.03 100 TYR A CA 1
ATOM 815 C C . TYR A 1 100 ? 21.297 6.160 -27.684 1.00 58.03 100 TYR A C 1
ATOM 817 O O . TYR A 1 100 ? 21.003 7.336 -27.484 1.00 58.03 100 TYR A O 1
ATOM 825 N N . PHE A 1 101 ? 20.439 5.334 -28.282 1.00 57.78 101 PHE A N 1
ATOM 826 C CA . PHE A 1 101 ? 19.183 5.729 -28.911 1.00 57.78 101 PHE A CA 1
ATOM 827 C C . PHE A 1 101 ? 17.948 5.619 -27.996 1.00 57.78 101 PHE A C 1
ATOM 829 O O . PHE A 1 101 ? 16.919 6.218 -28.299 1.00 57.78 101 PHE A O 1
ATOM 836 N N . ILE A 1 102 ? 18.006 4.885 -26.875 1.00 60.78 102 ILE A N 1
ATOM 837 C CA . ILE A 1 102 ? 16.813 4.580 -26.060 1.00 60.78 102 ILE A CA 1
ATOM 838 C C . ILE A 1 102 ? 16.933 5.190 -24.656 1.00 60.78 102 ILE A C 1
ATOM 840 O O . ILE A 1 102 ? 17.190 4.510 -23.669 1.00 60.78 102 ILE A O 1
ATOM 844 N N . ASN A 1 103 ? 16.637 6.488 -24.546 1.00 64.81 103 ASN A N 1
ATOM 845 C CA . ASN A 1 103 ? 16.436 7.180 -23.260 1.00 64.81 103 ASN A CA 1
ATOM 846 C C . ASN A 1 103 ? 15.048 6.912 -22.640 1.00 64.81 103 ASN A C 1
ATOM 848 O O . ASN A 1 103 ? 14.572 7.671 -21.801 1.00 64.81 103 ASN A O 1
ATOM 852 N N . MET A 1 104 ? 14.363 5.841 -23.053 1.00 65.19 104 MET A N 1
ATOM 853 C CA . MET A 1 104 ? 12.983 5.565 -22.639 1.00 65.19 104 MET A CA 1
ATOM 854 C C . MET A 1 104 ? 12.883 4.944 -21.230 1.00 65.19 104 MET A C 1
ATOM 856 O O . MET A 1 104 ? 11.844 5.023 -20.577 1.00 65.19 104 MET A O 1
ATOM 860 N N . ALA A 1 105 ? 13.980 4.359 -20.739 1.00 66.56 105 ALA A N 1
ATOM 861 C CA . ALA A 1 105 ? 14.053 3.652 -19.462 1.00 66.56 105 ALA A CA 1
ATOM 862 C C . ALA A 1 105 ? 13.650 4.467 -18.207 1.00 66.56 105 ALA A C 1
ATOM 864 O O . ALA A 1 105 ? 12.848 3.956 -17.418 1.00 66.56 105 ALA A O 1
ATOM 865 N N . PRO A 1 106 ? 14.123 5.717 -17.996 1.00 77.25 106 PRO A N 1
ATOM 866 C CA . PRO A 1 106 ? 13.738 6.494 -16.815 1.00 77.25 106 PRO A CA 1
ATOM 867 C C . PRO A 1 106 ? 12.235 6.799 -16.761 1.00 77.25 106 PRO A C 1
ATOM 869 O O . PRO A 1 106 ? 11.671 6.863 -15.669 1.00 77.25 106 PRO A O 1
ATOM 872 N N . TYR A 1 107 ? 11.558 6.927 -17.908 1.00 84.62 107 TYR A N 1
ATOM 873 C CA . TYR A 1 107 ? 10.129 7.251 -17.940 1.00 84.62 107 TYR A CA 1
ATOM 874 C C . TYR A 1 107 ? 9.261 6.124 -17.380 1.00 84.62 107 TYR A C 1
ATOM 876 O O . TYR A 1 107 ? 8.290 6.392 -16.679 1.00 84.62 107 TYR A O 1
ATOM 884 N N . LEU A 1 108 ? 9.614 4.865 -17.645 1.00 86.19 108 LEU A N 1
ATOM 885 C CA . LEU A 1 108 ? 8.817 3.713 -17.221 1.00 86.19 108 LEU A CA 1
ATOM 886 C C . LEU A 1 108 ? 8.872 3.527 -15.695 1.00 86.19 108 LEU A C 1
ATOM 888 O O . LEU A 1 108 ? 7.840 3.321 -15.053 1.00 86.19 108 LEU A O 1
ATOM 892 N N . ILE A 1 109 ? 10.060 3.708 -15.109 1.00 89.69 109 ILE A N 1
ATOM 893 C CA . ILE A 1 109 ? 10.259 3.731 -13.652 1.00 89.69 109 ILE A CA 1
ATOM 894 C C . ILE A 1 109 ? 9.494 4.907 -13.034 1.00 89.69 109 ILE A C 1
ATOM 896 O O . ILE A 1 109 ? 8.765 4.719 -12.060 1.00 89.69 109 ILE A O 1
ATOM 900 N N . PHE A 1 110 ? 9.613 6.106 -13.616 1.00 90.50 110 PHE A N 1
ATOM 901 C CA . PHE A 1 110 ? 8.945 7.304 -13.109 1.00 90.50 110 PHE A CA 1
ATOM 902 C C . PHE A 1 110 ? 7.419 7.149 -13.101 1.00 90.50 110 PHE A C 1
ATOM 904 O O . PHE A 1 110 ? 6.786 7.405 -12.081 1.00 90.50 110 PHE A O 1
ATOM 911 N N . ILE A 1 111 ? 6.837 6.639 -14.192 1.00 91.00 111 ILE A N 1
ATOM 912 C CA . ILE A 1 111 ? 5.400 6.345 -14.287 1.00 91.00 111 ILE A CA 1
ATOM 913 C C . ILE A 1 111 ? 4.973 5.359 -13.194 1.00 91.00 111 ILE A C 1
ATOM 915 O O . ILE A 1 111 ? 3.976 5.602 -12.515 1.00 91.00 111 ILE A O 1
ATOM 919 N N . GLY A 1 112 ? 5.733 4.277 -12.989 1.00 90.50 112 GLY A N 1
ATOM 920 C CA . GLY A 1 112 ? 5.447 3.289 -11.948 1.00 90.50 112 GLY A CA 1
ATOM 921 C C . GLY A 1 112 ? 5.440 3.890 -10.542 1.00 90.50 112 GLY A C 1
ATOM 922 O O . GLY A 1 112 ? 4.513 3.639 -9.772 1.00 90.50 112 GLY A O 1
ATOM 923 N N . ILE A 1 113 ? 6.430 4.728 -10.222 1.00 91.69 113 ILE A N 1
ATOM 924 C CA . ILE A 1 113 ? 6.516 5.421 -8.929 1.00 91.69 113 ILE A CA 1
ATOM 925 C C . ILE A 1 113 ? 5.349 6.397 -8.762 1.00 91.69 113 ILE A C 1
ATOM 927 O O . ILE A 1 113 ? 4.656 6.342 -7.748 1.00 91.69 113 ILE A O 1
ATOM 931 N N . SER A 1 114 ? 5.088 7.260 -9.749 1.00 91.56 114 SER A N 1
ATOM 932 C CA . SER A 1 114 ? 3.988 8.229 -9.684 1.00 91.56 114 SER A CA 1
ATOM 933 C C . SER A 1 114 ? 2.635 7.539 -9.508 1.00 91.56 114 SER A C 1
ATOM 935 O O . SER A 1 114 ? 1.843 7.940 -8.656 1.00 91.56 114 SER A O 1
ATOM 937 N N . MET A 1 115 ? 2.386 6.457 -10.251 1.00 89.81 115 MET A N 1
ATOM 938 C CA . MET A 1 115 ? 1.183 5.640 -10.095 1.00 89.81 115 MET A CA 1
ATOM 939 C C . MET A 1 115 ? 1.127 5.007 -8.695 1.00 89.81 115 MET A C 1
ATOM 941 O O . MET A 1 115 ? 0.101 5.103 -8.023 1.00 89.81 115 MET A O 1
ATOM 945 N N . GLY A 1 116 ? 2.243 4.443 -8.224 1.00 90.38 116 GLY A N 1
ATOM 946 C CA . GLY A 1 116 ? 2.447 3.950 -6.859 1.00 90.38 116 GLY A CA 1
ATOM 947 C C . GLY A 1 116 ? 1.941 4.922 -5.793 1.00 90.38 116 GLY A C 1
ATOM 948 O O . GLY A 1 116 ? 1.073 4.594 -4.980 1.00 90.38 116 GLY A O 1
ATOM 949 N N . VAL A 1 117 ? 2.454 6.151 -5.856 1.00 91.69 117 VAL A N 1
ATOM 950 C CA . VAL A 1 117 ? 2.144 7.249 -4.935 1.00 91.69 117 VAL A CA 1
ATOM 951 C C . VAL A 1 117 ? 0.666 7.629 -5.002 1.00 91.69 117 VAL A C 1
ATOM 953 O O . VAL A 1 117 ? -0.014 7.632 -3.975 1.00 91.69 117 VAL A O 1
ATOM 956 N N . CYS A 1 118 ? 0.144 7.916 -6.198 1.00 92.25 118 CYS A N 1
ATOM 957 C CA . CYS A 1 118 ? -1.237 8.365 -6.365 1.00 92.25 118 CYS A CA 1
ATOM 958 C C . CYS A 1 118 ? -2.243 7.332 -5.845 1.00 92.25 118 CYS A C 1
ATOM 960 O O . CYS A 1 118 ? -3.129 7.675 -5.061 1.00 92.25 118 CYS A O 1
ATOM 962 N N . PHE A 1 119 ? -2.100 6.064 -6.239 1.00 91.50 119 PHE A N 1
ATOM 963 C CA . PHE A 1 119 ? -3.028 5.010 -5.826 1.00 91.50 119 PHE A CA 1
ATOM 964 C C . PHE A 1 119 ? -2.942 4.715 -4.324 1.00 91.50 119 PHE A C 1
ATOM 966 O O . PHE A 1 119 ? -3.983 4.548 -3.689 1.00 91.50 119 PHE A O 1
ATOM 973 N N . SER A 1 120 ? -1.740 4.719 -3.741 1.00 92.19 120 SER A N 1
ATOM 974 C CA . SER A 1 120 ? -1.538 4.550 -2.295 1.00 92.19 120 SER A CA 1
ATOM 975 C C . SER A 1 120 ? -2.269 5.629 -1.484 1.00 92.19 120 SER A C 1
ATOM 977 O O . SER A 1 120 ? -3.033 5.319 -0.564 1.00 92.19 120 SER A O 1
ATOM 979 N N . ILE A 1 121 ? -2.129 6.900 -1.879 1.00 93.44 121 ILE A N 1
ATOM 980 C CA . ILE A 1 121 ? -2.803 8.028 -1.218 1.00 93.44 121 ILE A CA 1
ATOM 981 C C . ILE A 1 121 ? -4.325 7.922 -1.379 1.00 93.44 121 ILE A C 1
ATOM 983 O O . ILE A 1 121 ? -5.059 8.033 -0.396 1.00 93.44 121 ILE A O 1
ATOM 987 N N . MET A 1 122 ? -4.817 7.661 -2.593 1.00 93.00 122 MET A N 1
ATOM 988 C CA . MET A 1 122 ? -6.256 7.533 -2.855 1.00 93.00 122 MET A CA 1
ATOM 989 C C . MET A 1 122 ? -6.895 6.396 -2.050 1.00 93.00 122 MET A C 1
ATOM 991 O O . MET A 1 122 ? -7.981 6.572 -1.489 1.00 93.00 122 MET A O 1
ATOM 995 N N . ASN A 1 123 ? -6.230 5.242 -1.965 1.00 92.00 123 ASN A N 1
ATOM 996 C CA . ASN A 1 123 ? -6.714 4.108 -1.183 1.00 92.00 123 ASN A CA 1
ATOM 997 C C . ASN A 1 123 ? -6.669 4.408 0.317 1.00 92.00 123 ASN A C 1
ATOM 999 O O . ASN A 1 123 ? -7.644 4.130 1.008 1.00 92.00 123 ASN A O 1
ATOM 1003 N N . THR A 1 124 ? -5.617 5.067 0.805 1.00 93.38 124 THR A N 1
ATOM 1004 C CA . THR A 1 124 ? -5.530 5.524 2.202 1.00 93.38 124 THR A CA 1
ATOM 1005 C C . THR A 1 124 ? -6.705 6.435 2.566 1.00 93.38 124 THR A C 1
ATOM 1007 O O . THR A 1 124 ? -7.400 6.184 3.548 1.00 93.38 124 THR A O 1
ATOM 1010 N N . ILE A 1 125 ? -6.986 7.451 1.742 1.00 93.50 125 ILE A N 1
ATOM 1011 C CA . ILE A 1 125 ? -8.116 8.373 1.945 1.00 93.50 125 ILE A CA 1
ATOM 1012 C C . ILE A 1 125 ? -9.452 7.623 1.900 1.00 93.50 125 ILE A C 1
ATOM 1014 O O . ILE A 1 125 ? -10.355 7.922 2.681 1.00 93.50 125 ILE A O 1
ATOM 1018 N N . SER A 1 126 ? -9.598 6.656 0.995 1.00 92.00 126 SER A N 1
ATOM 1019 C CA . SER A 1 126 ? -10.830 5.868 0.877 1.00 92.00 126 SER A CA 1
ATOM 1020 C C . SER A 1 126 ? -11.067 5.027 2.130 1.00 92.00 126 SER A C 1
ATOM 1022 O O . SER A 1 126 ? -12.158 5.075 2.691 1.00 92.00 126 SER A O 1
ATOM 1024 N N . VAL A 1 127 ? -10.032 4.346 2.627 1.00 91.62 127 VAL A N 1
ATOM 1025 C CA . VAL A 1 127 ? -10.106 3.505 3.828 1.00 91.62 127 VAL A CA 1
ATOM 1026 C C . VAL A 1 127 ? -10.381 4.328 5.082 1.00 91.62 127 VAL A C 1
ATOM 1028 O O . VAL A 1 127 ? -11.254 3.957 5.857 1.00 91.62 127 VAL A O 1
ATOM 1031 N N . ILE A 1 128 ? -9.720 5.478 5.256 1.00 92.31 128 ILE A N 1
ATOM 1032 C CA . ILE A 1 128 ? -9.961 6.359 6.412 1.00 92.31 128 ILE A CA 1
ATOM 1033 C C . ILE A 1 128 ? -11.407 6.876 6.439 1.00 92.31 128 ILE A C 1
ATOM 1035 O O . ILE A 1 128 ? -11.988 7.042 7.507 1.00 92.31 128 ILE A O 1
ATOM 1039 N N . ASN A 1 129 ? -12.009 7.089 5.267 1.00 90.44 129 ASN A N 1
ATOM 1040 C CA . ASN A 1 129 ? -13.402 7.516 5.136 1.00 90.44 129 ASN A CA 1
ATOM 1041 C C . ASN A 1 129 ? -14.409 6.350 5.117 1.00 90.44 129 ASN A C 1
ATOM 1043 O O . ASN A 1 129 ? -15.570 6.577 4.779 1.00 90.44 129 ASN A O 1
ATOM 1047 N N . ASN A 1 130 ? -13.984 5.115 5.416 1.00 85.69 130 ASN A N 1
ATOM 1048 C CA . ASN A 1 130 ? -14.806 3.899 5.333 1.00 85.69 130 ASN A CA 1
ATOM 1049 C C . ASN A 1 130 ? -15.482 3.700 3.959 1.00 85.69 130 ASN A C 1
ATOM 1051 O O . ASN A 1 130 ? -16.569 3.134 3.852 1.00 85.69 130 ASN A O 1
ATOM 1055 N N . LYS A 1 131 ? -14.845 4.183 2.887 1.00 85.62 131 LYS A N 1
ATOM 1056 C CA . LYS A 1 131 ? -15.290 4.003 1.501 1.00 85.62 131 LYS A CA 1
ATOM 1057 C C . LYS A 1 131 ? -14.619 2.773 0.887 1.00 85.62 131 LYS A C 1
ATOM 1059 O O . LYS A 1 131 ? -13.487 2.446 1.253 1.00 85.62 131 LYS A O 1
ATOM 1064 N N . PRO A 1 132 ? -15.266 2.117 -0.093 1.00 83.81 132 PRO A N 1
ATOM 1065 C CA . PRO A 1 132 ? -14.615 1.060 -0.850 1.00 83.81 132 PRO A CA 1
ATOM 1066 C C . PRO A 1 132 ? -13.358 1.613 -1.528 1.00 83.81 132 PRO A C 1
ATOM 1068 O O . PRO A 1 132 ? -13.376 2.675 -2.152 1.00 83.81 132 PRO A O 1
ATOM 1071 N N . TYR A 1 133 ? -12.260 0.884 -1.386 1.00 84.06 133 TYR A N 1
ATOM 1072 C CA . TYR A 1 133 ? -10.961 1.228 -1.947 1.00 84.06 133 TYR A CA 1
ATOM 1073 C C . TYR A 1 133 ? -10.696 0.392 -3.208 1.00 84.06 133 TYR A C 1
ATOM 1075 O O . TYR A 1 133 ? -11.351 -0.626 -3.457 1.00 84.06 133 TYR A O 1
ATOM 1083 N N . LYS A 1 134 ? -9.787 0.856 -4.072 1.00 79.38 134 LYS A N 1
ATOM 1084 C CA . LYS A 1 134 ? -9.572 0.221 -5.375 1.00 79.38 134 LYS A CA 1
ATOM 1085 C C . LYS A 1 134 ? -8.678 -1.004 -5.238 1.00 79.38 134 LYS A C 1
ATOM 1087 O O . LYS A 1 134 ? -7.465 -0.862 -5.085 1.00 79.38 134 LYS A O 1
ATOM 1092 N N . ARG A 1 135 ? -9.285 -2.177 -5.440 1.00 78.50 135 ARG A N 1
ATOM 1093 C CA . ARG A 1 135 ? -8.575 -3.454 -5.540 1.00 78.50 135 ARG A CA 1
ATOM 1094 C C . ARG A 1 135 ? -7.728 -3.532 -6.793 1.00 78.50 135 ARG A C 1
ATOM 1096 O O . ARG A 1 135 ? -8.241 -3.487 -7.912 1.00 78.50 135 ARG A O 1
ATOM 1103 N N . PHE A 1 136 ? -6.427 -3.701 -6.600 1.00 70.19 136 PHE A N 1
ATOM 1104 C CA . PHE A 1 136 ? -5.495 -3.866 -7.703 1.00 70.19 136 PHE A CA 1
ATOM 1105 C C . PHE A 1 136 ? -5.453 -5.331 -8.154 1.00 70.19 136 PHE A C 1
ATOM 1107 O O . PHE A 1 136 ? -4.710 -6.146 -7.614 1.00 70.19 136 PHE A O 1
ATOM 1114 N N . ASN A 1 137 ? -6.278 -5.672 -9.144 1.00 67.50 137 ASN A N 1
ATOM 1115 C CA . ASN A 1 137 ? -6.288 -6.986 -9.787 1.00 67.50 137 ASN A CA 1
ATOM 1116 C C . ASN A 1 137 ? -6.013 -6.822 -11.286 1.00 67.50 137 ASN A C 1
ATOM 1118 O O . ASN A 1 137 ? -6.942 -6.632 -12.068 1.00 67.50 137 ASN A O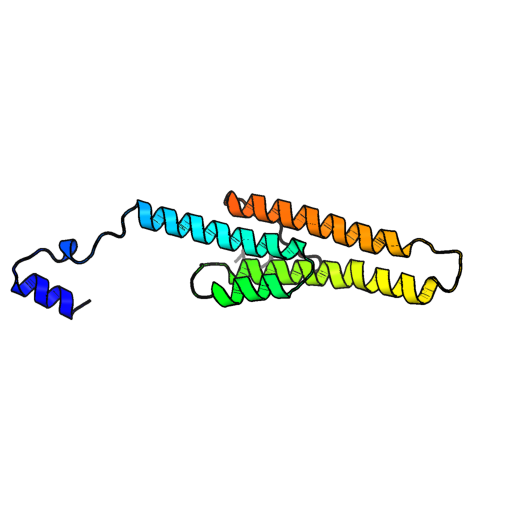 1
ATOM 1122 N N . ILE A 1 138 ? -4.745 -6.924 -11.694 1.00 60.75 138 ILE A N 1
ATOM 1123 C CA . ILE A 1 138 ? -4.390 -7.012 -13.123 1.00 60.75 138 ILE A CA 1
ATOM 1124 C C . ILE A 1 138 ? -4.764 -8.394 -13.684 1.00 60.75 138 ILE A C 1
ATOM 1126 O O . ILE A 1 138 ? -5.240 -8.510 -14.809 1.00 60.75 138 ILE A O 1
ATOM 1130 N N . PHE A 1 139 ? -4.657 -9.444 -12.866 1.00 54.09 139 PHE A N 1
ATOM 1131 C CA . PHE A 1 139 ? -5.069 -10.801 -13.223 1.00 54.09 139 PHE A CA 1
ATOM 1132 C C . PHE A 1 139 ? -6.506 -11.057 -12.762 1.00 54.09 139 PHE A C 1
ATOM 1134 O O . PHE A 1 139 ? -6.753 -11.756 -11.778 1.00 54.09 139 PHE A O 1
ATOM 1141 N N . LYS A 1 140 ? -7.487 -10.453 -13.439 1.00 48.53 140 LYS A N 1
ATOM 1142 C CA . LYS A 1 140 ? -8.897 -10.791 -13.210 1.00 48.53 140 LYS A CA 1
ATOM 1143 C C . LYS A 1 140 ? -9.140 -12.199 -13.769 1.00 48.53 140 LYS A C 1
ATOM 1145 O O . LYS A 1 140 ? -9.356 -12.362 -14.967 1.00 48.53 140 LYS A O 1
ATOM 1150 N N . SER A 1 141 ? -9.076 -13.225 -12.920 1.00 46.69 141 SER A N 1
ATOM 1151 C CA . SER A 1 141 ? -9.582 -14.548 -13.295 1.00 46.69 141 SER A CA 1
ATOM 1152 C C . SER A 1 141 ? -11.078 -14.419 -13.569 1.00 46.69 141 SER A C 1
ATOM 1154 O O . SER A 1 141 ? -11.856 -14.021 -12.703 1.00 46.69 141 SER A O 1
ATOM 1156 N N . LYS A 1 142 ? -11.476 -14.712 -14.805 1.00 47.91 142 LYS A N 1
ATOM 1157 C CA . LYS A 1 142 ? -12.865 -14.728 -15.266 1.00 47.91 142 LYS A CA 1
ATOM 1158 C C . LYS A 1 142 ? -13.550 -16.018 -14.787 1.00 47.91 142 LYS A C 1
ATOM 1160 O O . LYS A 1 142 ? -13.853 -16.889 -15.589 1.00 47.91 142 LYS A O 1
ATOM 1165 N N . LYS A 1 143 ? -13.720 -16.174 -13.478 1.00 53.62 143 LYS A N 1
ATOM 1166 C CA . LYS A 1 143 ? -14.533 -17.200 -12.796 1.00 53.62 143 LYS A CA 1
ATOM 1167 C C . LYS A 1 143 ? -14.828 -16.577 -11.430 1.00 53.62 143 LYS A C 1
ATOM 1169 O O . LYS A 1 143 ? -13.888 -16.322 -10.690 1.00 53.62 143 LYS A O 1
ATOM 1174 N N . THR A 1 144 ? -16.034 -16.094 -11.150 1.00 46.16 144 THR A N 1
ATOM 1175 C CA . THR A 1 144 ? -17.195 -16.920 -10.804 1.00 46.16 144 THR A CA 1
ATOM 1176 C C . THR A 1 144 ? -18.456 -16.045 -10.864 1.00 46.16 144 THR A C 1
ATOM 1178 O O . THR A 1 144 ? -18.774 -15.379 -9.893 1.00 46.16 144 THR A O 1
ATOM 1181 N N . ASP A 1 145 ? -19.162 -16.054 -11.998 1.00 45.03 145 ASP A N 1
ATOM 1182 C CA . ASP A 1 145 ? -20.524 -15.493 -12.134 1.00 45.03 145 ASP A CA 1
ATOM 1183 C C . ASP A 1 145 ? -21.544 -16.618 -12.431 1.00 45.03 145 ASP A C 1
ATOM 1185 O O . ASP A 1 145 ? -22.566 -16.391 -13.064 1.00 45.03 145 ASP A O 1
ATOM 1189 N N . LYS A 1 146 ? -21.245 -17.873 -12.052 1.00 44.44 146 LYS A N 1
ATOM 1190 C CA . LYS A 1 146 ? -22.079 -19.050 -12.384 1.00 44.44 146 LYS A CA 1
ATOM 1191 C C . LYS A 1 146 ? -22.670 -19.805 -11.187 1.00 44.44 146 LYS A C 1
ATOM 1193 O O . LYS A 1 146 ? -23.265 -20.852 -11.395 1.00 44.44 146 LYS A O 1
ATOM 1198 N N . GLU A 1 147 ? -22.536 -19.302 -9.962 1.00 45.50 147 GLU A N 1
ATOM 1199 C CA . GLU A 1 147 ? -23.039 -20.004 -8.761 1.00 45.50 147 GLU A CA 1
ATOM 1200 C C . GLU A 1 147 ? -24.206 -19.292 -8.053 1.00 45.50 147 GLU A C 1
ATOM 1202 O O . GLU A 1 147 ? -24.571 -19.681 -6.953 1.00 45.50 147 GLU A O 1
ATOM 1207 N N . LEU A 1 148 ? -24.831 -18.283 -8.675 1.00 45.75 148 LEU A N 1
ATOM 1208 C CA . LEU A 1 148 ? -26.009 -17.593 -8.115 1.00 45.75 148 LEU A CA 1
ATOM 1209 C C . LEU A 1 148 ? -27.302 -17.809 -8.924 1.00 45.75 148 LEU A C 1
ATOM 1211 O O . LEU A 1 148 ? -28.251 -17.049 -8.770 1.00 45.75 148 LEU A O 1
ATOM 1215 N N . GLU A 1 149 ? -27.351 -18.841 -9.769 1.00 43.22 149 GLU A N 1
ATOM 1216 C CA . GLU A 1 149 ? -28.523 -19.169 -10.602 1.00 43.22 149 GLU A CA 1
ATOM 1217 C C . GLU A 1 149 ? -29.063 -20.598 -10.383 1.00 43.22 149 GLU A C 1
ATOM 1219 O O . GLU A 1 149 ? -29.676 -21.164 -11.282 1.00 43.22 149 GLU A O 1
ATOM 1224 N N . ASN A 1 150 ? -28.860 -21.180 -9.193 1.00 39.41 150 ASN A N 1
ATOM 1225 C CA . ASN A 1 150 ? -29.555 -22.403 -8.763 1.00 39.41 150 ASN A CA 1
ATOM 1226 C C . ASN A 1 150 ? -30.167 -22.231 -7.375 1.00 39.41 150 ASN A C 1
ATOM 1228 O O . ASN A 1 150 ? -29.414 -21.828 -6.461 1.00 39.41 150 ASN A O 1
#

Foldseek 3Di:
DVVLVVVCVVVVHDSVVVVPPCPPVNVVVLVLVLLLLLLQLLLVLLVLDCVSNVVSCVVCVVPHPPSVVSSVQSVVLSVCLCVQAVVVLVVCCVVVVVPVPDPPSVVSNVVSNVVSNVLSNQQSVCSSVVHDHDRDCPPPDPDDPDPPPD

pLDDT: mean 82.13, std 14.34, range [39.41, 95.38]

Sequence (150 aa):
AYSLQMIAKALDVDFSLFVGDESTEDKEKKAKNDTLFLGLVHLSGLFLLFIPTFLIWHTKKDKVEGIRDHFNEVIRFQLTIWLVFILPGLAVHYFLSMNYFINMAPYLIFIGISMGVCFSIMNTISVINNKPYKRFNIFKSKKTDKELEN

Secondary structure (DSSP, 8-state):
-HHHHHHHHHTT--GGGTS----HHHHHHHHHHHHHHHHHHHHHGGGS-HHHHHHHHHHHTTTSTTHHHHHHHHHHHHHHHIIIIIHHHHHHHHHHTTSTT-TTHHHHHHHHHHHHHHHHHHHHHHHHTTPPP----SS-----SSSS--